Protein AF-A0A921BLF3-F1 (afdb_monomer_lite)

Radius of gyration: 16.8 Å; chains: 1; bounding box: 40×52×38 Å

pLDDT: mean 72.62, std 18.37, range [35.84, 92.88]

Sequence (93 aa):
MTAPDDPVPGSPSDRPPSVDRLARSLADSGLPHPLLVDAARAAVAEGDPAGAADRARDLVDETRRALLTEVVNATGVLLHTNLGRAPWGNHGG

Foldseek 3Di:
DDDDDDPDPDDVPPQPPQLLVLLVVCVVLPDDSVQSSVLLVVLVVVVDPVCSSVSSVVSSVVVVVVVVVLVVCVPPNDNPPPCPDDPPPDPDD

Structure (mmCIF, N/CA/C/O backbone):
data_AF-A0A921BLF3-F1
#
_entry.id   AF-A0A921BLF3-F1
#
loop_
_atom_site.group_PDB
_atom_site.id
_atom_site.type_symbol
_atom_site.label_atom_id
_atom_site.label_alt_id
_atom_site.label_comp_id
_atom_site.label_asym_id
_atom_site.label_entity_id
_atom_site.label_seq_id
_atom_site.pdbx_PDB_ins_code
_atom_site.Cartn_x
_atom_site.Cartn_y
_atom_site.Cartn_z
_atom_site.occupancy
_atom_site.B_iso_or_equiv
_atom_site.auth_seq_id
_atom_site.auth_comp_id
_atom_site.auth_asym_id
_atom_site.auth_atom_id
_atom_site.pdbx_PDB_model_num
ATOM 1 N N . MET A 1 1 ? 12.172 44.284 -3.083 1.00 44.59 1 MET A N 1
ATOM 2 C CA . MET A 1 1 ? 11.070 43.740 -2.267 1.00 44.59 1 MET A CA 1
ATOM 3 C C . MET A 1 1 ? 10.307 42.772 -3.153 1.00 44.59 1 MET A C 1
ATOM 5 O O . MET A 1 1 ? 9.407 43.188 -3.864 1.00 44.59 1 MET A O 1
ATOM 9 N N . THR A 1 2 ? 10.762 41.522 -3.183 1.00 45.69 2 THR A N 1
ATOM 10 C CA . THR A 1 2 ? 10.198 40.437 -3.997 1.00 45.69 2 THR A CA 1
ATOM 11 C C . THR A 1 2 ? 9.879 39.311 -3.027 1.00 45.69 2 THR A C 1
ATOM 13 O O . THR A 1 2 ? 10.696 39.038 -2.148 1.00 45.69 2 THR A O 1
ATOM 16 N N . ALA A 1 3 ? 8.673 38.755 -3.119 1.00 58.62 3 ALA A N 1
ATOM 17 C CA . ALA A 1 3 ? 8.191 37.734 -2.195 1.00 58.62 3 ALA A CA 1
ATOM 18 C C . ALA A 1 3 ? 9.028 36.442 -2.294 1.00 58.62 3 ALA A C 1
ATOM 20 O O . ALA A 1 3 ? 9.590 36.178 -3.361 1.00 58.62 3 ALA A O 1
ATOM 21 N N . PRO A 1 4 ? 9.123 35.646 -1.213 1.00 59.31 4 PRO A N 1
ATOM 22 C CA . PRO A 1 4 ? 9.635 34.287 -1.315 1.00 59.31 4 PRO A CA 1
ATOM 23 C C . PRO A 1 4 ? 8.705 33.445 -2.197 1.00 59.31 4 PRO A C 1
ATOM 25 O O . PRO A 1 4 ? 7.485 33.605 -2.160 1.00 59.31 4 PRO A O 1
ATOM 28 N N . ASP A 1 5 ? 9.306 32.560 -2.986 1.00 57.50 5 ASP A N 1
ATOM 29 C CA . ASP A 1 5 ? 8.602 31.542 -3.762 1.00 57.50 5 ASP A CA 1
ATOM 30 C C . ASP A 1 5 ? 8.073 30.486 -2.775 1.00 57.50 5 ASP A C 1
ATOM 32 O O . ASP A 1 5 ? 8.853 29.746 -2.170 1.00 57.50 5 ASP A O 1
ATOM 36 N N . ASP A 1 6 ? 6.764 30.502 -2.518 1.00 56.25 6 ASP A N 1
ATOM 37 C CA . ASP A 1 6 ? 6.113 29.593 -1.571 1.00 56.25 6 ASP A CA 1
ATOM 38 C C . ASP A 1 6 ? 5.784 28.273 -2.299 1.00 56.25 6 ASP A C 1
ATOM 40 O O . ASP A 1 6 ? 5.000 28.289 -3.259 1.00 56.25 6 ASP A O 1
ATOM 44 N N . PRO A 1 7 ? 6.377 27.124 -1.917 1.00 51.97 7 PRO A N 1
ATOM 45 C CA . PRO A 1 7 ? 6.193 25.876 -2.647 1.00 51.97 7 PRO A CA 1
ATOM 46 C C . PR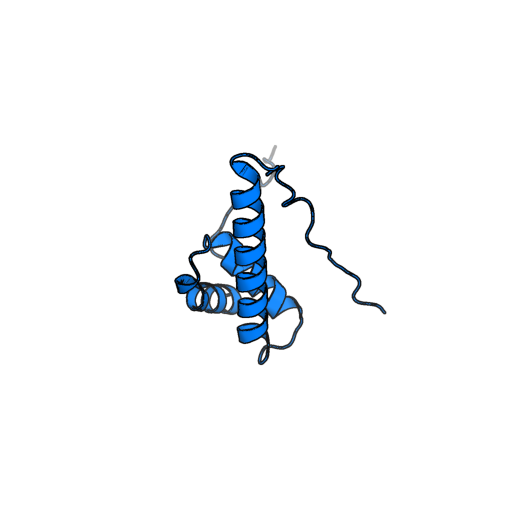O A 1 7 ? 4.766 25.349 -2.463 1.00 51.97 7 PRO A C 1
ATOM 48 O O . PRO A 1 7 ? 4.415 24.781 -1.428 1.00 51.97 7 PRO A O 1
ATOM 51 N N . VAL A 1 8 ? 3.943 25.504 -3.504 1.00 54.12 8 VAL A N 1
ATOM 52 C CA . VAL A 1 8 ? 2.551 25.035 -3.521 1.00 54.12 8 VAL A CA 1
ATOM 53 C C . VAL A 1 8 ? 2.456 23.525 -3.227 1.00 54.12 8 VAL A C 1
ATOM 55 O O . VAL A 1 8 ? 2.994 22.710 -3.985 1.00 54.12 8 VAL A O 1
ATOM 58 N N . PRO A 1 9 ? 1.761 23.100 -2.154 1.00 46.66 9 PRO A N 1
ATOM 59 C CA . PRO A 1 9 ? 1.669 21.687 -1.815 1.00 46.66 9 PRO A CA 1
ATOM 60 C C . PRO A 1 9 ? 0.733 20.941 -2.777 1.00 46.66 9 PRO A C 1
ATOM 62 O O . PRO A 1 9 ? -0.449 21.260 -2.886 1.00 46.66 9 PRO A O 1
ATOM 65 N N . GLY A 1 10 ? 1.248 19.885 -3.416 1.00 48.41 10 GLY A N 1
ATOM 66 C CA . GLY A 1 10 ? 0.427 18.859 -4.071 1.00 48.41 10 GLY A CA 1
ATOM 67 C C . GLY A 1 10 ? 0.113 19.072 -5.555 1.00 48.41 10 GLY A C 1
ATOM 68 O O . GLY A 1 10 ? -1.049 19.037 -5.952 1.00 48.41 10 GLY A O 1
ATOM 69 N N . SER A 1 11 ? 1.135 19.199 -6.408 1.00 48.62 11 SER A N 1
ATOM 70 C CA . SER A 1 11 ? 0.942 18.998 -7.855 1.00 48.62 11 SER A CA 1
ATOM 71 C C . SER A 1 11 ? 0.772 17.502 -8.184 1.00 48.62 11 SER A C 1
ATOM 73 O O . SER A 1 11 ? 1.565 16.693 -7.697 1.00 48.62 11 SER A O 1
ATOM 75 N N . PRO A 1 12 ? -0.170 17.098 -9.064 1.00 51.72 12 PRO A N 1
ATOM 76 C CA . PRO A 1 12 ? -0.382 15.689 -9.439 1.00 51.72 12 PRO A CA 1
ATOM 77 C C . PRO A 1 12 ? 0.794 15.045 -10.206 1.00 51.72 12 PRO A C 1
ATOM 79 O O . PRO A 1 12 ? 0.743 13.861 -10.524 1.00 51.72 12 PRO A O 1
ATOM 82 N N . SER A 1 13 ? 1.861 15.803 -10.475 1.00 53.44 13 SER A N 1
ATOM 83 C CA . SER A 1 13 ? 3.100 15.358 -11.126 1.00 53.44 13 SER A CA 1
ATOM 84 C C . SER A 1 13 ? 4.160 14.776 -10.172 1.00 53.44 13 SER A C 1
ATOM 86 O O . SER A 1 13 ? 5.183 14.297 -10.649 1.00 53.44 13 SER A O 1
ATOM 88 N N . ASP A 1 14 ? 3.954 14.795 -8.847 1.00 63.34 14 ASP A N 1
ATOM 89 C CA . ASP A 1 14 ? 4.922 14.278 -7.845 1.00 63.34 14 ASP A CA 1
ATOM 90 C C . ASP A 1 14 ? 5.125 12.741 -7.889 1.00 63.34 14 ASP A C 1
ATOM 92 O O . ASP A 1 14 ? 6.024 12.159 -7.268 1.00 63.34 14 ASP A O 1
ATOM 96 N N . ARG A 1 15 ? 4.266 12.046 -8.638 1.00 66.69 15 ARG A N 1
ATOM 97 C CA . ARG A 1 15 ? 4.248 10.588 -8.757 1.00 66.69 15 ARG A CA 1
ATOM 98 C C . ARG A 1 15 ? 4.686 10.211 -10.176 1.00 66.69 15 ARG A C 1
ATOM 100 O O . ARG A 1 15 ? 3.992 10.574 -11.125 1.00 66.69 15 ARG A O 1
ATOM 107 N N . PRO A 1 16 ? 5.812 9.488 -10.356 1.00 76.75 16 PRO A N 1
ATOM 108 C CA . PRO A 1 16 ? 6.230 9.017 -11.673 1.00 76.75 16 PRO A CA 1
ATOM 109 C C . PRO A 1 16 ? 5.110 8.223 -12.366 1.00 76.75 16 PRO A C 1
ATOM 111 O O . PRO A 1 16 ? 4.400 7.473 -11.692 1.00 76.75 16 PRO A O 1
ATOM 114 N N . PRO A 1 17 ? 4.966 8.297 -13.702 1.00 78.44 17 PRO A N 1
ATOM 115 C CA . PRO A 1 17 ? 3.881 7.613 -14.413 1.00 78.44 17 PRO A CA 1
ATOM 116 C C . PRO A 1 17 ? 3.926 6.080 -14.270 1.00 78.44 17 PRO A C 1
ATOM 118 O O . PRO A 1 17 ? 2.895 5.420 -14.380 1.00 78.44 17 PRO A O 1
ATOM 121 N N . SER A 1 18 ? 5.100 5.502 -13.989 1.00 85.50 18 SER A N 1
ATOM 122 C CA . SER A 1 18 ? 5.257 4.090 -13.615 1.00 85.50 18 SER A CA 1
ATOM 123 C C . SER A 1 18 ? 4.656 3.779 -12.240 1.00 85.50 18 SER A C 1
ATOM 125 O O . SER A 1 18 ? 3.923 2.802 -12.106 1.00 85.50 18 SER A O 1
ATOM 127 N N . VAL A 1 19 ? 4.918 4.629 -11.244 1.00 90.38 19 VAL A N 1
ATOM 128 C CA . VAL A 1 19 ? 4.412 4.509 -9.867 1.00 90.38 19 VAL A CA 1
ATOM 129 C C . VAL A 1 19 ? 2.892 4.690 -9.826 1.00 90.38 19 VAL A C 1
ATOM 131 O O . VAL A 1 19 ? 2.203 3.890 -9.200 1.00 90.38 19 VAL A O 1
ATOM 134 N N . ASP A 1 20 ? 2.348 5.683 -10.538 1.00 89.19 20 ASP A N 1
ATOM 135 C CA . ASP A 1 20 ? 0.896 5.890 -10.644 1.00 89.19 20 ASP A CA 1
ATOM 136 C C . ASP A 1 20 ? 0.192 4.715 -11.351 1.00 89.19 20 ASP A C 1
ATOM 138 O O . ASP A 1 20 ? -0.824 4.214 -10.862 1.00 89.19 20 ASP A O 1
ATOM 142 N N . ARG A 1 21 ? 0.761 4.202 -12.455 1.00 90.88 21 ARG A N 1
ATOM 143 C CA . ARG A 1 21 ? 0.251 2.995 -13.129 1.00 90.88 21 ARG A CA 1
ATOM 144 C C . ARG A 1 21 ? 0.260 1.782 -12.195 1.00 90.88 21 ARG A C 1
ATOM 146 O O . ARG A 1 21 ? -0.735 1.061 -12.142 1.00 90.88 21 ARG A O 1
ATOM 153 N N . LEU A 1 22 ? 1.359 1.563 -11.473 1.00 91.25 22 LEU A N 1
ATOM 154 C CA . LEU A 1 22 ? 1.504 0.445 -10.544 1.00 91.25 22 LEU A CA 1
ATOM 155 C C . LEU A 1 22 ? 0.482 0.549 -9.405 1.00 91.25 22 LEU A C 1
ATOM 157 O O . LEU A 1 22 ? -0.289 -0.383 -9.198 1.00 91.25 22 LEU A O 1
ATOM 161 N N . ALA A 1 23 ? 0.360 1.707 -8.758 1.00 91.94 23 ALA A N 1
ATOM 162 C CA . ALA A 1 23 ? -0.633 1.922 -7.708 1.00 91.94 23 ALA A CA 1
ATOM 163 C C . ALA A 1 23 ? -2.082 1.775 -8.196 1.00 91.94 23 ALA A C 1
ATOM 165 O O . ALA A 1 23 ? -2.925 1.252 -7.469 1.00 91.94 23 ALA A O 1
ATOM 166 N N . ARG A 1 24 ? -2.390 2.183 -9.437 1.00 91.44 24 ARG A N 1
ATOM 167 C CA . ARG A 1 24 ? -3.719 1.964 -10.031 1.00 91.44 24 ARG A CA 1
ATOM 168 C C . ARG A 1 24 ? -4.012 0.481 -10.274 1.00 91.44 24 ARG A C 1
ATOM 170 O O . ARG A 1 24 ? -5.161 0.082 -10.136 1.00 91.44 24 ARG A O 1
ATOM 177 N N . SER A 1 25 ? -2.998 -0.342 -10.553 1.00 92.88 25 SER A N 1
ATOM 178 C CA . SER A 1 25 ? -3.154 -1.805 -10.645 1.00 92.88 25 SER A CA 1
ATOM 179 C C . SER A 1 25 ? -3.354 -2.509 -9.292 1.00 92.88 25 SER A C 1
ATOM 181 O O . SER A 1 25 ? -3.683 -3.689 -9.265 1.00 92.88 25 SER A O 1
ATOM 183 N N . LEU A 1 26 ? -3.179 -1.787 -8.178 1.00 92.75 26 LEU A N 1
ATOM 184 C CA . LEU A 1 26 ? -3.362 -2.277 -6.805 1.00 92.75 26 LEU A CA 1
ATOM 185 C C . LEU A 1 26 ? -4.667 -1.764 -6.161 1.00 92.75 26 LEU A C 1
ATOM 187 O O . LEU A 1 26 ? -4.903 -2.003 -4.975 1.00 92.75 26 LEU A O 1
ATOM 191 N N . ALA A 1 27 ? -5.515 -1.056 -6.920 1.00 90.44 27 ALA A N 1
ATOM 192 C CA . ALA A 1 27 ? -6.743 -0.429 -6.420 1.00 90.44 27 ALA A CA 1
ATOM 193 C C . ALA A 1 27 ? -7.734 -1.431 -5.793 1.00 90.44 27 ALA A C 1
ATOM 195 O O . ALA A 1 27 ? -8.395 -1.104 -4.807 1.00 90.44 27 ALA A O 1
ATOM 196 N N . ASP A 1 28 ? -7.772 -2.667 -6.296 1.00 89.50 28 ASP A N 1
ATOM 197 C CA . ASP A 1 28 ? -8.677 -3.729 -5.827 1.00 89.50 28 ASP A CA 1
ATOM 198 C C . ASP A 1 28 ? -8.322 -4.279 -4.428 1.00 89.50 28 ASP A C 1
ATOM 200 O O . ASP A 1 28 ? -9.088 -5.036 -3.831 1.00 89.50 28 ASP A O 1
ATOM 204 N N . SER A 1 29 ? -7.175 -3.887 -3.861 1.00 86.00 29 SER A N 1
ATOM 205 C CA . SER A 1 29 ? -6.734 -4.306 -2.520 1.00 86.00 29 SER A CA 1
ATOM 206 C C . SER A 1 29 ? -7.581 -3.748 -1.368 1.00 86.00 29 SER A C 1
ATOM 208 O O . SER A 1 29 ? -7.521 -4.279 -0.254 1.00 86.00 29 SER A O 1
ATOM 210 N N . GLY A 1 30 ? -8.353 -2.684 -1.616 1.00 85.56 30 GLY A N 1
ATOM 211 C CA . GLY A 1 30 ? -9.176 -1.996 -0.618 1.00 85.56 30 GLY A CA 1
ATOM 212 C C . GLY A 1 30 ? -8.431 -0.992 0.272 1.00 85.56 30 GLY A C 1
ATOM 213 O O . GLY A 1 30 ? -9.043 -0.443 1.188 1.00 85.56 30 GLY A O 1
ATOM 214 N N . LEU A 1 31 ? -7.139 -0.729 0.033 1.00 87.62 31 LEU A N 1
ATOM 215 C CA . LEU A 1 31 ? -6.404 0.322 0.748 1.00 87.62 31 LEU A CA 1
ATOM 216 C C . LEU A 1 31 ? -6.615 1.718 0.127 1.00 87.62 31 LEU A C 1
ATOM 218 O O . LEU A 1 31 ? -6.798 1.839 -1.087 1.00 87.62 31 LEU A O 1
ATOM 222 N N . PRO A 1 32 ? -6.513 2.801 0.925 1.00 89.06 32 PRO A N 1
ATOM 223 C CA . PRO A 1 32 ? -6.465 4.166 0.413 1.00 89.06 32 PRO A CA 1
ATOM 224 C C . PRO A 1 32 ? -5.359 4.370 -0.632 1.00 89.06 32 PRO A C 1
ATOM 226 O O . PRO A 1 32 ? -4.204 4.001 -0.416 1.00 89.06 32 PRO A O 1
ATOM 229 N N . HIS A 1 33 ? -5.688 5.054 -1.732 1.00 85.44 33 HIS A N 1
ATOM 230 C CA . HIS A 1 33 ? -4.759 5.328 -2.836 1.00 85.44 33 HIS A CA 1
ATOM 231 C C . HIS A 1 33 ? -3.405 5.973 -2.441 1.00 85.44 33 HIS A C 1
ATOM 233 O O . HIS A 1 33 ? -2.413 5.686 -3.115 1.00 85.44 33 HIS A O 1
ATOM 239 N N . PRO A 1 34 ? -3.285 6.799 -1.376 1.00 88.06 34 PRO A N 1
ATOM 240 C CA . PRO A 1 34 ? -1.979 7.229 -0.879 1.00 88.06 34 PRO A CA 1
ATOM 241 C C . PRO A 1 34 ? -1.039 6.059 -0.551 1.00 88.06 34 PRO A C 1
ATOM 243 O O . PRO A 1 34 ? 0.047 6.010 -1.124 1.00 88.06 34 PRO A O 1
ATOM 246 N N . LEU A 1 35 ? -1.501 5.073 0.232 1.00 89.31 35 LEU A N 1
ATOM 247 C CA . LEU A 1 35 ? -0.709 3.903 0.643 1.00 89.31 35 LEU A CA 1
ATOM 248 C C . LEU A 1 35 ? -0.322 3.016 -0.549 1.00 89.31 35 LEU A C 1
ATOM 250 O O . LEU A 1 35 ? 0.784 2.485 -0.590 1.00 89.31 35 LEU A O 1
ATOM 254 N N . LEU A 1 36 ? -1.204 2.897 -1.549 1.00 92.31 36 LEU A N 1
ATOM 255 C CA . LEU A 1 36 ? -0.915 2.160 -2.787 1.00 92.31 36 LEU A CA 1
ATOM 256 C C . LEU A 1 36 ? 0.259 2.761 -3.560 1.00 92.31 36 LEU A C 1
ATOM 258 O O . LEU A 1 36 ? 1.049 2.032 -4.158 1.00 92.31 36 LEU A O 1
ATOM 262 N N . VAL A 1 37 ? 0.378 4.091 -3.558 1.00 91.94 37 VAL A N 1
ATOM 263 C CA . VAL A 1 37 ? 1.523 4.762 -4.174 1.00 91.94 37 VAL A CA 1
ATOM 264 C C . VAL A 1 37 ? 2.760 4.691 -3.299 1.00 91.94 37 VAL A C 1
ATOM 266 O O . VAL A 1 37 ? 3.840 4.536 -3.854 1.00 91.94 37 VAL A O 1
ATOM 269 N N . ASP A 1 38 ? 2.648 4.753 -1.977 1.00 90.25 38 ASP A N 1
ATOM 270 C CA . ASP A 1 38 ? 3.826 4.613 -1.118 1.00 90.25 38 ASP A CA 1
ATOM 271 C C . ASP A 1 38 ? 4.447 3.210 -1.275 1.00 90.25 38 ASP A C 1
ATOM 273 O O . ASP A 1 38 ? 5.659 3.095 -1.468 1.00 90.25 38 ASP A O 1
ATOM 277 N N . ALA A 1 39 ? 3.617 2.162 -1.367 1.00 90.25 39 ALA A N 1
ATOM 278 C CA . ALA A 1 39 ? 4.038 0.808 -1.737 1.00 90.25 39 ALA A CA 1
ATOM 279 C C . ALA A 1 39 ? 4.647 0.737 -3.153 1.00 90.25 39 ALA A C 1
ATOM 281 O O . ALA A 1 39 ? 5.732 0.186 -3.336 1.00 90.25 39 ALA A O 1
ATOM 282 N N . ALA A 1 40 ? 4.000 1.337 -4.159 1.00 91.81 40 ALA A N 1
ATOM 283 C CA . ALA A 1 40 ? 4.522 1.375 -5.528 1.00 91.81 40 ALA A CA 1
ATOM 284 C C . ALA A 1 40 ? 5.840 2.167 -5.652 1.00 91.81 40 ALA A C 1
ATOM 286 O O . ALA A 1 40 ? 6.710 1.802 -6.442 1.00 91.81 40 ALA A O 1
ATOM 287 N N . ARG A 1 41 ? 6.014 3.242 -4.871 1.00 91.00 41 ARG A N 1
ATOM 288 C CA . ARG A 1 41 ? 7.234 4.059 -4.820 1.00 91.00 41 ARG A CA 1
ATOM 289 C C . ARG A 1 41 ? 8.365 3.277 -4.156 1.00 91.00 41 ARG A C 1
ATOM 291 O O . ARG A 1 41 ? 9.469 3.289 -4.688 1.00 91.00 41 ARG A O 1
ATOM 298 N N . ALA A 1 42 ? 8.091 2.575 -3.054 1.00 89.50 42 ALA A N 1
ATOM 299 C CA . ALA A 1 42 ? 9.059 1.703 -2.390 1.00 89.50 42 ALA A CA 1
ATOM 300 C C . ALA A 1 42 ? 9.519 0.556 -3.307 1.00 89.50 42 ALA A C 1
ATOM 302 O O . ALA A 1 42 ? 10.716 0.369 -3.492 1.00 89.50 42 ALA A O 1
ATOM 303 N N . ALA A 1 43 ? 8.586 -0.134 -3.969 1.00 89.75 43 ALA A N 1
ATOM 304 C CA . ALA A 1 43 ? 8.908 -1.214 -4.900 1.00 89.75 43 ALA A CA 1
ATOM 305 C C . ALA A 1 43 ? 9.738 -0.749 -6.114 1.00 89.75 43 ALA A C 1
ATOM 307 O O . ALA A 1 43 ? 10.664 -1.436 -6.530 1.00 89.75 43 ALA A O 1
ATOM 308 N N . VAL A 1 44 ? 9.453 0.438 -6.667 1.00 87.50 44 VAL A N 1
ATOM 309 C CA . VAL A 1 44 ? 10.268 1.032 -7.744 1.00 87.50 44 VAL A CA 1
ATOM 310 C C . VAL A 1 44 ? 11.644 1.491 -7.237 1.00 87.50 44 VAL A C 1
ATOM 312 O O . VAL A 1 44 ? 12.615 1.438 -7.991 1.00 87.50 44 VAL A O 1
ATOM 315 N N . ALA A 1 45 ? 11.757 1.913 -5.973 1.00 87.00 45 ALA A N 1
ATOM 316 C CA . ALA A 1 45 ? 13.023 2.336 -5.372 1.00 87.00 45 ALA A CA 1
ATOM 317 C C . ALA A 1 45 ? 14.011 1.178 -5.127 1.00 87.00 45 ALA A C 1
ATOM 319 O O . ALA A 1 45 ? 15.212 1.430 -5.071 1.00 87.00 45 ALA A O 1
ATOM 320 N N . GLU A 1 46 ? 13.545 -0.074 -5.044 1.00 85.88 46 GLU A N 1
ATOM 321 C CA . GLU A 1 46 ? 14.421 -1.259 -4.975 1.00 85.88 46 GLU A CA 1
ATOM 322 C C . GLU A 1 46 ? 15.138 -1.568 -6.306 1.00 85.88 46 GLU A C 1
ATOM 324 O O . GLU A 1 46 ? 16.049 -2.391 -6.341 1.00 85.88 46 GLU A O 1
ATOM 329 N N . GLY A 1 47 ? 14.782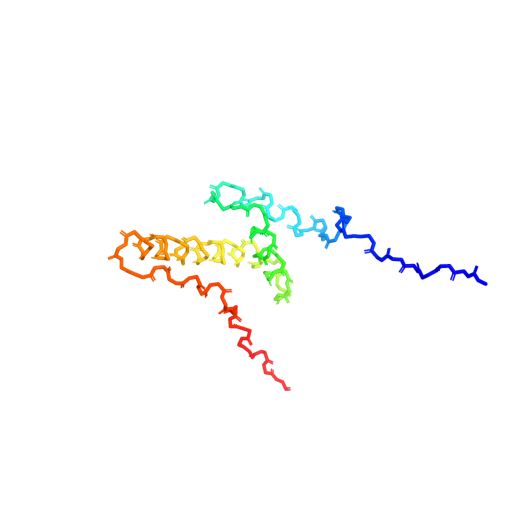 -0.886 -7.402 1.00 80.62 47 GLY A N 1
ATOM 330 C CA . GLY A 1 47 ? 15.545 -0.914 -8.654 1.00 80.62 47 GLY A CA 1
ATOM 331 C C . GLY A 1 47 ? 15.313 -2.131 -9.556 1.00 80.62 47 GLY A C 1
ATOM 332 O O . GLY A 1 47 ? 15.862 -2.156 -10.657 1.00 80.62 47 GLY A O 1
ATOM 333 N N . ASP A 1 48 ? 14.477 -3.093 -9.155 1.00 82.12 48 ASP A N 1
ATOM 334 C CA . ASP A 1 48 ? 14.024 -4.191 -10.016 1.00 82.12 48 ASP A CA 1
ATOM 335 C C . ASP A 1 48 ? 12.634 -3.899 -10.625 1.00 82.12 48 ASP A C 1
ATOM 337 O O . ASP A 1 48 ? 11.611 -4.106 -9.969 1.00 82.12 48 ASP A O 1
ATOM 341 N N . PRO A 1 49 ? 12.545 -3.453 -11.893 1.00 77.62 49 PRO A N 1
ATOM 342 C CA . PRO A 1 49 ? 11.264 -3.193 -12.544 1.00 77.62 49 PRO A CA 1
ATOM 343 C C . PRO A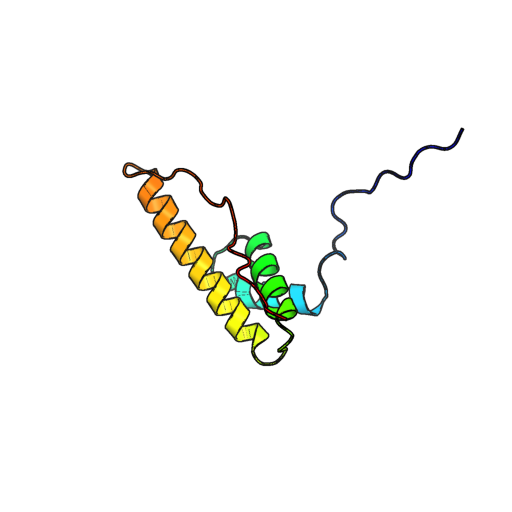 1 49 ? 10.469 -4.464 -12.886 1.00 77.62 49 PRO A C 1
ATOM 345 O O . PRO A 1 49 ? 9.281 -4.342 -13.189 1.00 77.62 49 PRO A O 1
ATOM 348 N N . ALA A 1 50 ? 11.082 -5.654 -12.870 1.00 82.25 50 ALA A N 1
ATOM 349 C CA . ALA A 1 50 ? 10.376 -6.914 -13.092 1.00 82.25 50 ALA A CA 1
ATOM 350 C C . ALA A 1 50 ? 9.669 -7.370 -11.806 1.00 82.25 50 ALA A C 1
ATOM 352 O O . ALA A 1 50 ? 8.467 -7.634 -11.833 1.00 82.25 50 ALA A O 1
ATOM 353 N N . GLY A 1 51 ? 10.383 -7.376 -10.677 1.00 87.50 51 GLY A N 1
ATOM 354 C CA . GLY A 1 51 ? 9.839 -7.687 -9.354 1.00 87.50 51 GLY A CA 1
ATOM 355 C C . GLY A 1 51 ? 8.960 -6.590 -8.743 1.00 87.50 51 GLY A C 1
ATOM 356 O O . GLY A 1 51 ? 8.118 -6.900 -7.902 1.00 87.50 51 GLY A O 1
ATOM 357 N N . ALA A 1 52 ? 9.076 -5.325 -9.173 1.00 87.94 52 ALA A N 1
ATOM 358 C CA . ALA A 1 52 ? 8.350 -4.193 -8.579 1.00 87.94 52 ALA A CA 1
ATOM 359 C C . ALA A 1 52 ? 6.823 -4.387 -8.488 1.00 87.94 52 ALA A C 1
ATOM 361 O O . ALA A 1 52 ? 6.193 -3.881 -7.559 1.00 87.94 52 ALA A O 1
ATOM 362 N N . ALA A 1 53 ? 6.209 -5.116 -9.426 1.00 88.88 53 ALA A N 1
ATOM 363 C CA . ALA A 1 53 ? 4.773 -5.383 -9.387 1.00 88.88 53 ALA A CA 1
ATOM 364 C C . ALA A 1 53 ? 4.375 -6.310 -8.228 1.00 88.88 53 ALA A C 1
ATOM 366 O O . ALA A 1 53 ? 3.393 -6.039 -7.539 1.00 88.88 53 ALA A O 1
ATOM 367 N N . ASP A 1 54 ? 5.143 -7.374 -8.000 1.00 91.50 54 ASP A N 1
ATOM 368 C CA . ASP A 1 54 ? 4.893 -8.340 -6.929 1.00 91.50 54 ASP A CA 1
ATOM 369 C C . ASP A 1 54 ? 5.338 -7.778 -5.579 1.00 91.50 54 ASP A C 1
ATOM 371 O O . ASP A 1 54 ? 4.570 -7.791 -4.621 1.00 91.50 54 ASP A O 1
ATOM 375 N N . ARG A 1 55 ? 6.490 -7.101 -5.544 1.00 90.81 55 ARG A N 1
ATOM 376 C CA . ARG A 1 55 ? 6.981 -6.377 -4.368 1.00 90.81 55 ARG A CA 1
ATOM 377 C C . ARG A 1 55 ? 5.971 -5.347 -3.848 1.00 90.81 55 ARG A C 1
ATOM 379 O O . ARG A 1 55 ? 5.773 -5.228 -2.641 1.00 90.81 55 ARG A O 1
ATOM 386 N N . ALA A 1 56 ? 5.293 -4.621 -4.740 1.00 92.31 56 ALA A N 1
ATOM 387 C CA . ALA A 1 56 ? 4.248 -3.677 -4.346 1.00 92.31 56 ALA A CA 1
ATOM 388 C C . ALA A 1 56 ? 2.960 -4.367 -3.857 1.00 92.31 56 ALA A C 1
ATOM 390 O O . ALA A 1 56 ? 2.272 -3.804 -3.006 1.00 92.31 56 ALA A O 1
ATOM 391 N N . ARG A 1 57 ? 2.639 -5.577 -4.346 1.00 92.81 57 ARG A N 1
ATOM 392 C CA . ARG A 1 57 ? 1.544 -6.401 -3.799 1.00 92.81 57 ARG A CA 1
ATOM 393 C C . ARG A 1 57 ? 1.867 -6.859 -2.385 1.00 92.81 57 ARG A C 1
ATOM 395 O O . ARG A 1 57 ? 1.027 -6.674 -1.513 1.00 92.81 57 ARG A O 1
ATOM 402 N N . ASP A 1 58 ? 3.078 -7.362 -2.151 1.00 92.88 58 ASP A N 1
ATOM 403 C CA . ASP A 1 58 ? 3.529 -7.800 -0.826 1.00 92.88 58 ASP A CA 1
ATOM 404 C C . ASP A 1 58 ? 3.424 -6.659 0.198 1.00 92.88 58 ASP A C 1
ATOM 406 O O . ASP A 1 58 ? 2.790 -6.820 1.238 1.00 92.88 58 ASP A O 1
ATOM 410 N N . LEU A 1 59 ? 3.936 -5.469 -0.139 1.00 90.75 59 LEU A N 1
ATOM 411 C CA . LEU A 1 59 ? 3.855 -4.270 0.709 1.00 90.75 59 LEU A CA 1
ATOM 412 C C . LEU A 1 59 ? 2.407 -3.825 0.993 1.00 90.75 59 LEU A C 1
ATOM 414 O O . LEU A 1 59 ? 2.094 -3.364 2.095 1.00 90.75 59 LEU A O 1
ATOM 418 N N . VAL A 1 60 ? 1.504 -3.961 0.017 1.00 92.19 60 VAL A N 1
ATOM 419 C CA . VAL A 1 60 ? 0.066 -3.690 0.185 1.00 92.19 60 VAL A CA 1
ATOM 420 C C . VAL A 1 60 ? -0.586 -4.718 1.112 1.00 92.19 60 VAL A C 1
ATOM 422 O O . VAL A 1 60 ? -1.350 -4.339 2.003 1.00 92.19 60 VAL A O 1
ATOM 425 N N . ASP A 1 61 ? -0.260 -5.999 0.962 1.00 91.00 61 ASP A N 1
ATOM 426 C CA . ASP A 1 61 ? -0.783 -7.077 1.801 1.00 91.00 61 ASP A CA 1
ATOM 427 C C . ASP A 1 61 ? -0.266 -6.983 3.245 1.00 91.00 61 ASP A C 1
ATOM 429 O O . ASP A 1 61 ? -1.045 -7.124 4.190 1.00 91.00 61 ASP A O 1
ATOM 433 N N . GLU A 1 62 ? 1.018 -6.672 3.433 1.00 89.38 62 GLU A N 1
ATOM 434 C CA . GLU A 1 62 ? 1.629 -6.350 4.727 1.00 89.38 62 GLU A CA 1
ATOM 435 C C . GLU A 1 62 ? 0.912 -5.171 5.394 1.00 89.38 62 GLU A C 1
ATOM 437 O O . GLU A 1 62 ? 0.452 -5.291 6.532 1.0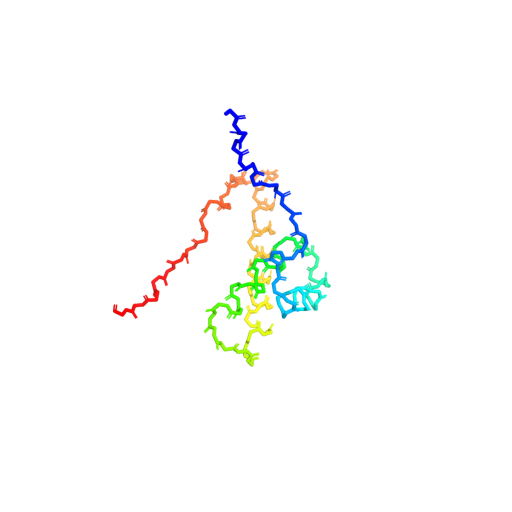0 89.38 62 GLU A O 1
ATOM 442 N N . THR A 1 63 ? 0.727 -4.064 4.667 1.00 87.44 63 THR A N 1
ATOM 443 C CA . THR A 1 63 ? 0.028 -2.865 5.161 1.00 87.44 63 THR A CA 1
ATOM 444 C C . THR A 1 63 ? -1.421 -3.176 5.542 1.00 87.44 63 THR A C 1
ATOM 446 O O . THR A 1 63 ? -1.892 -2.758 6.600 1.00 87.44 63 THR A O 1
ATOM 449 N N . ARG A 1 64 ? -2.140 -3.959 4.730 1.00 86.38 64 ARG A N 1
ATOM 450 C CA . ARG A 1 64 ? -3.518 -4.378 5.019 1.00 86.38 64 ARG A CA 1
ATOM 451 C C . ARG A 1 64 ? -3.597 -5.270 6.260 1.00 86.38 64 ARG A C 1
ATOM 453 O O . ARG A 1 64 ? -4.487 -5.074 7.085 1.00 86.38 64 ARG A O 1
ATOM 460 N N . ARG A 1 65 ? -2.679 -6.227 6.422 1.00 85.75 65 ARG A N 1
ATOM 461 C CA . ARG A 1 65 ? -2.604 -7.101 7.610 1.00 85.75 65 ARG A CA 1
ATOM 462 C C . ARG A 1 65 ? -2.240 -6.308 8.865 1.00 85.75 65 ARG A C 1
ATOM 464 O O . ARG A 1 65 ? -2.846 -6.543 9.911 1.00 85.75 65 ARG A O 1
ATOM 471 N N . ALA A 1 66 ? -1.324 -5.346 8.752 1.00 82.31 66 ALA A N 1
ATOM 472 C CA . ALA A 1 66 ? -0.977 -4.425 9.827 1.00 82.31 66 ALA A CA 1
ATOM 473 C C . ALA A 1 66 ? -2.200 -3.607 10.260 1.00 82.31 66 ALA A C 1
ATOM 475 O O . ALA A 1 66 ? -2.586 -3.699 11.420 1.00 82.31 66 ALA A O 1
ATOM 476 N N . LEU A 1 67 ? -2.882 -2.925 9.330 1.00 79.44 67 LEU A N 1
ATOM 477 C CA . LEU A 1 67 ? -4.081 -2.124 9.615 1.00 79.44 67 LEU A CA 1
ATOM 478 C C . LEU A 1 67 ? -5.238 -2.949 10.198 1.00 79.44 67 LEU A C 1
ATOM 480 O O . LEU A 1 67 ? -5.931 -2.470 11.088 1.00 79.44 67 LEU A O 1
ATOM 484 N N . LEU A 1 68 ? -5.455 -4.186 9.739 1.00 76.62 68 LEU A N 1
ATOM 485 C CA . LEU A 1 68 ? -6.469 -5.074 10.324 1.00 76.62 68 LEU A CA 1
ATOM 486 C C . LEU A 1 68 ? -6.109 -5.487 11.755 1.00 76.62 68 LEU A C 1
ATOM 488 O O . LEU A 1 68 ? -6.974 -5.471 12.626 1.00 76.62 68 LEU A O 1
ATOM 492 N N . THR A 1 69 ? -4.840 -5.816 12.006 1.00 66.38 69 THR A N 1
ATOM 493 C CA . THR A 1 69 ? -4.343 -6.142 13.352 1.00 66.38 69 THR A CA 1
ATOM 494 C C . THR A 1 69 ? -4.479 -4.932 14.275 1.00 66.38 69 THR A C 1
ATOM 496 O O . THR A 1 69 ? -5.041 -5.038 15.360 1.00 66.38 69 THR A O 1
ATOM 499 N N . GLU A 1 70 ? -4.043 -3.763 13.808 1.00 60.41 70 GLU A N 1
ATOM 500 C CA . GLU A 1 70 ? -4.205 -2.478 14.479 1.00 60.41 70 GLU A CA 1
ATOM 501 C C . GLU A 1 70 ? -5.688 -2.187 14.787 1.00 60.41 70 GLU A C 1
ATOM 503 O O . GLU A 1 70 ? -6.023 -1.937 15.941 1.00 60.41 70 GLU A O 1
ATOM 508 N N . VAL A 1 71 ? -6.615 -2.288 13.828 1.00 58.19 71 VAL A N 1
ATOM 509 C CA . VAL A 1 71 ? -8.045 -1.998 14.066 1.00 58.19 71 VAL A CA 1
ATOM 510 C C . VAL A 1 71 ? -8.719 -3.017 14.990 1.00 58.19 71 VAL A C 1
ATOM 512 O O . VAL A 1 71 ? -9.530 -2.610 15.820 1.00 58.19 71 VAL A O 1
ATOM 515 N N . VAL A 1 72 ? -8.363 -4.306 14.929 1.00 61.16 72 VAL A N 1
ATOM 516 C CA . VAL A 1 72 ? -8.789 -5.296 15.943 1.00 61.16 72 VAL A CA 1
ATOM 517 C C . VAL A 1 72 ? -8.335 -4.854 17.329 1.00 61.16 72 VAL A C 1
ATOM 519 O O . VAL A 1 72 ? -9.107 -4.911 18.289 1.00 61.16 72 VAL A O 1
ATOM 522 N N . ASN A 1 73 ? -7.111 -4.334 17.427 1.00 53.50 73 ASN A N 1
ATOM 523 C CA . ASN A 1 73 ? -6.624 -3.784 18.675 1.00 53.50 73 ASN A CA 1
ATOM 524 C C . ASN A 1 73 ? -7.450 -2.544 19.123 1.00 53.50 73 ASN A C 1
ATOM 526 O O . ASN A 1 73 ? -7.592 -2.313 20.322 1.00 53.50 73 ASN A O 1
ATOM 530 N N . ALA A 1 74 ? -8.075 -1.772 18.225 1.00 47.38 74 ALA A N 1
ATOM 531 C CA . ALA A 1 74 ? -8.723 -0.487 18.553 1.00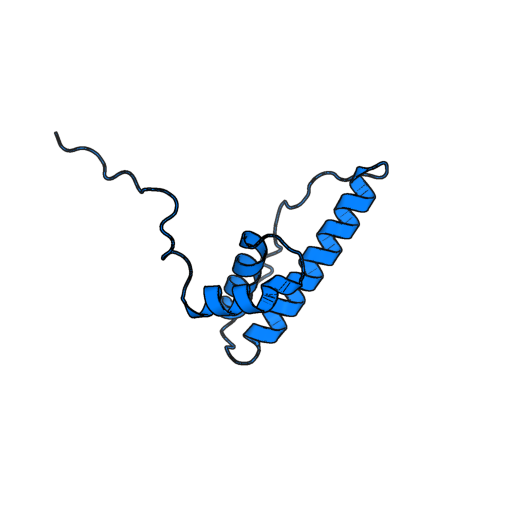 47.38 74 ALA A CA 1
ATOM 532 C C . ALA A 1 74 ? -9.931 -0.555 19.472 1.00 47.38 74 ALA A C 1
ATOM 534 O O . ALA A 1 74 ? -10.157 0.344 20.279 1.00 47.38 74 ALA A O 1
ATOM 535 N N . THR A 1 75 ? -10.723 -1.605 19.329 1.00 54.19 75 THR A N 1
ATOM 536 C CA . THR A 1 75 ? -12.058 -1.687 19.925 1.00 54.19 75 THR A CA 1
ATOM 537 C C . THR A 1 75 ? -12.071 -2.235 21.353 1.00 54.19 75 THR A C 1
ATOM 539 O O . THR A 1 75 ? -13.149 -2.457 21.897 1.00 54.19 75 THR A O 1
ATOM 542 N N . GLY A 1 76 ? -10.905 -2.479 21.962 1.00 52.34 76 GLY A N 1
ATOM 543 C CA . GLY A 1 76 ? -10.810 -3.120 23.282 1.00 52.34 76 GLY A CA 1
ATOM 544 C C . GLY A 1 76 ? -9.680 -4.138 23.455 1.00 52.34 76 GLY A C 1
ATOM 545 O O . GLY A 1 76 ? -9.720 -4.916 24.404 1.00 52.34 76 GLY A O 1
ATOM 546 N N . VAL A 1 77 ? -8.663 -4.127 22.588 1.00 59.31 77 VAL A N 1
ATOM 547 C CA . VAL A 1 77 ? -7.290 -4.459 23.007 1.00 59.31 77 VAL A CA 1
ATOM 548 C C . VAL A 1 77 ? -6.531 -3.121 23.081 1.00 59.31 77 VAL A C 1
ATOM 550 O O . VAL A 1 77 ? -6.922 -2.313 23.920 1.00 59.31 77 VAL A O 1
ATOM 553 N N . LEU A 1 78 ? -5.530 -2.812 22.244 1.00 49.38 78 LEU A N 1
ATOM 554 C CA . LEU A 1 78 ? -4.896 -1.479 22.191 1.00 49.38 78 LEU A CA 1
ATOM 555 C C . LEU A 1 78 ? -4.494 -1.049 20.756 1.00 49.38 78 LEU A C 1
ATOM 557 O O . LEU A 1 78 ? -3.342 -1.247 20.366 1.00 49.38 78 LEU A O 1
ATOM 561 N N . LEU A 1 79 ? -5.384 -0.424 19.960 1.00 53.06 79 LEU A N 1
ATOM 562 C CA . LEU A 1 79 ? -4.918 0.454 18.865 1.00 53.06 79 LEU A CA 1
ATOM 563 C C . LEU A 1 79 ? -4.371 1.700 19.527 1.00 53.06 79 LEU A C 1
ATOM 565 O O . LEU A 1 79 ? -5.066 2.700 19.714 1.00 53.06 79 LEU A O 1
ATOM 569 N N . HIS A 1 80 ? -3.093 1.640 19.842 1.00 45.75 80 HIS A N 1
ATOM 570 C CA . HIS A 1 80 ? -2.304 2.845 19.844 1.00 45.75 80 HIS A CA 1
ATOM 571 C C . HIS A 1 80 ? -1.592 2.899 18.510 1.00 45.75 80 HIS A C 1
ATOM 573 O O . HIS A 1 80 ? -0.733 2.073 18.220 1.00 45.75 80 HIS A O 1
ATOM 579 N N . THR A 1 81 ? -2.045 3.863 17.709 1.00 53.28 81 THR A N 1
ATOM 580 C CA . THR A 1 81 ? -1.575 4.206 16.372 1.00 53.28 81 THR A CA 1
ATOM 581 C C . THR A 1 81 ? -0.054 4.234 16.334 1.00 53.28 81 THR A C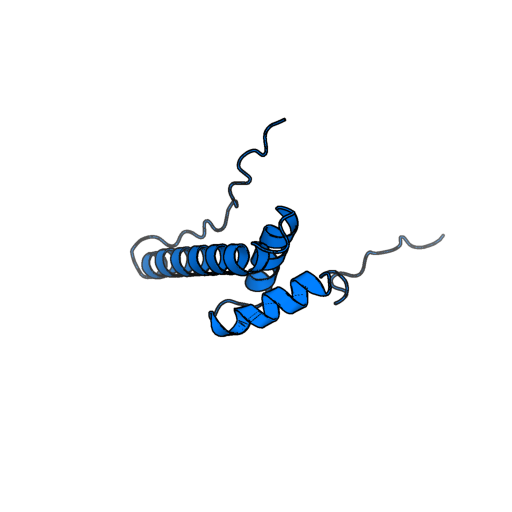 1
ATOM 583 O O . THR A 1 81 ? 0.554 5.245 16.697 1.00 53.28 81 THR A O 1
ATOM 586 N N . ASN A 1 82 ? 0.558 3.141 15.884 1.00 51.34 82 ASN A N 1
ATOM 587 C CA . ASN A 1 82 ? 1.996 3.071 15.681 1.00 51.34 82 ASN A CA 1
ATOM 588 C C . ASN A 1 82 ? 2.350 2.708 14.235 1.00 51.34 82 ASN A C 1
ATOM 590 O O . ASN A 1 82 ? 3.372 2.090 13.957 1.00 51.34 82 ASN A O 1
ATOM 594 N N . LEU A 1 83 ? 1.614 3.347 13.319 1.00 49.31 83 LEU A N 1
ATOM 595 C CA . LEU A 1 83 ? 2.124 3.917 12.059 1.00 49.31 83 LEU A CA 1
ATOM 596 C C . LEU A 1 83 ? 3.375 4.824 12.241 1.00 49.31 83 LEU A C 1
ATOM 598 O O . LEU A 1 83 ? 3.901 5.384 11.279 1.00 49.31 83 LEU A O 1
ATOM 602 N N . GLY A 1 84 ? 3.894 4.961 13.465 1.00 49.31 84 GLY A N 1
ATOM 603 C CA . GLY A 1 84 ? 5.245 5.408 13.744 1.00 49.31 84 GLY A CA 1
ATOM 604 C C . GLY A 1 84 ? 6.291 4.407 13.248 1.00 49.31 84 GLY A C 1
ATOM 605 O O . GLY A 1 84 ? 6.665 3.488 13.969 1.00 49.31 84 GLY A O 1
ATOM 606 N N . ARG A 1 85 ? 6.863 4.734 12.081 1.00 52.09 85 ARG A N 1
ATOM 607 C CA . ARG A 1 85 ? 8.113 4.209 11.488 1.00 52.09 85 ARG A CA 1
ATOM 608 C C . ARG A 1 85 ? 7.962 2.930 10.664 1.00 52.09 85 ARG A C 1
ATOM 610 O O . ARG A 1 85 ? 8.015 1.818 11.178 1.00 52.09 85 ARG A O 1
ATOM 617 N N . ALA A 1 86 ? 8.005 3.114 9.345 1.00 44.09 86 ALA A N 1
ATOM 618 C CA . ALA A 1 86 ? 8.590 2.108 8.468 1.00 44.09 86 ALA A CA 1
ATOM 619 C C . ALA A 1 86 ? 10.026 1.794 8.950 1.00 44.09 86 ALA A C 1
ATOM 621 O O . ALA A 1 86 ? 10.821 2.728 9.122 1.00 44.09 86 ALA A O 1
ATOM 622 N N . PRO A 1 87 ? 10.394 0.520 9.165 1.00 48.47 87 PRO A N 1
ATOM 623 C CA . PRO A 1 87 ? 11.777 0.149 9.400 1.00 48.47 87 PRO A CA 1
ATOM 624 C C . PRO A 1 87 ? 12.535 0.251 8.073 1.00 48.47 87 PRO A C 1
ATOM 626 O O . PRO A 1 87 ? 12.579 -0.696 7.293 1.00 48.47 87 PRO A O 1
ATOM 629 N N . TRP A 1 88 ? 13.155 1.403 7.809 1.00 53.62 88 TRP A N 1
ATOM 630 C CA . TRP A 1 88 ? 14.159 1.538 6.746 1.00 53.62 88 TRP A CA 1
ATOM 631 C C . TRP A 1 88 ? 15.448 0.839 7.198 1.00 53.62 88 TRP A C 1
ATOM 633 O O . TRP A 1 88 ? 16.438 1.455 7.591 1.00 53.62 88 TRP A O 1
ATOM 643 N N . GLY A 1 89 ? 15.376 -0.491 7.216 1.00 48.81 89 GLY A N 1
ATOM 644 C CA . GLY A 1 89 ? 16.440 -1.392 7.616 1.00 48.81 89 GLY A CA 1
ATOM 645 C C . GLY A 1 89 ? 17.497 -1.527 6.530 1.00 48.81 89 GLY A C 1
ATOM 646 O O . GLY A 1 89 ? 17.459 -2.470 5.754 1.00 48.81 89 GLY A O 1
ATOM 647 N N . ASN A 1 90 ? 18.468 -0.614 6.550 1.00 49.22 90 ASN A N 1
ATOM 648 C CA . ASN A 1 90 ? 19.856 -0.876 6.166 1.00 49.22 90 ASN A CA 1
ATOM 649 C C . ASN A 1 90 ? 20.078 -1.545 4.788 1.00 49.22 90 ASN A C 1
ATOM 651 O O . ASN A 1 90 ? 20.359 -2.744 4.706 1.00 49.22 90 ASN A O 1
ATOM 655 N N . HIS A 1 91 ? 20.117 -0.746 3.716 1.00 47.31 91 HIS A N 1
ATOM 656 C CA . HIS A 1 91 ? 20.940 -1.122 2.564 1.00 47.31 91 HIS A CA 1
ATOM 657 C C . HIS A 1 91 ? 22.406 -0.851 2.934 1.00 47.31 91 HIS A C 1
ATOM 659 O O . HIS A 1 91 ? 22.790 0.299 3.139 1.00 47.31 91 HIS A O 1
ATOM 665 N N . GLY A 1 92 ? 23.181 -1.917 3.135 1.00 44.78 92 GLY A N 1
ATOM 666 C CA . GLY A 1 92 ? 24.583 -1.829 3.544 1.00 44.78 92 GLY A CA 1
ATOM 667 C C . GLY A 1 92 ? 25.522 -1.608 2.358 1.00 44.78 92 GLY A C 1
ATOM 668 O O . GLY A 1 92 ? 25.310 -2.182 1.291 1.00 44.78 92 GLY A O 1
ATOM 669 N N . GLY A 1 93 ? 26.572 -0.818 2.589 1.00 35.84 93 GLY A N 1
ATOM 670 C CA . GLY A 1 93 ? 27.671 -0.531 1.665 1.00 35.84 93 GLY A CA 1
ATOM 671 C C . GLY A 1 93 ? 28.744 0.278 2.374 1.00 35.84 93 GLY A C 1
ATOM 672 O O . GLY A 1 93 ? 28.478 1.475 2.607 1.00 35.84 93 GLY A O 1
#

Secondary structure (DSSP, 8-state):
--------S--TTSS-HHHHHHHHTTGGG-S-HHHHHHHHHHHHHTS-TTTHHHHHHHHHHHHHHHHHHHHHHHTTS----------------